Protein AF-A0A7I9XM70-F1 (afdb_monomer_lite)

pLDDT: mean 70.41, std 14.57, range [37.59, 88.69]

Foldseek 3Di:
DDPDPCVVCPPPDDDFPLDPDWDQDPNWIWRDDPQAATFTADPPPRHTPGGDCPVVPPPDPRDDDDDPPDDD

Secondary structure (DSSP, 8-state):
--TTHHHHHTT-PPPP---SEEEEETTEEEEEETTEEEEEE-TTT--EEEE--GGGT--STTS---------

Radius of gyration: 15.29 Å; chains: 1; bounding box: 39×26×37 Å

Organism: NCBI:txid386913

InterPro domains:
  IPR004294 Carotenoid oxygenase [PF03055] (15-58)

Sequence (72 aa):
MRPGGIWTNALRFPANVANTGVVVHAGKLLALWEGGPPTEIDPDTLDTIGIHRFGGKLKWLGASRPTRSGIP

Structure (mmCIF, N/CA/C/O backbone):
data_AF-A0A7I9XM70-F1
#
_entry.id   AF-A0A7I9XM70-F1
#
loop_
_atom_site.group_PDB
_atom_site.id
_atom_site.type_symbol
_atom_site.label_atom_id
_atom_site.label_alt_id
_atom_site.label_comp_id
_atom_site.label_asym_id
_atom_site.label_entity_id
_atom_site.label_seq_id
_atom_site.pdbx_PDB_ins_code
_atom_site.Cartn_x
_atom_site.Cartn_y
_atom_site.Cartn_z
_atom_site.occupancy
_atom_site.B_iso_or_equiv
_atom_site.auth_seq_id
_atom_site.auth_comp_id
_atom_site.auth_asym_id
_atom_site.auth_atom_id
_atom_site.pdbx_PDB_model_num
ATOM 1 N N . MET A 1 1 ? 22.582 -9.354 -10.205 1.00 52.72 1 MET A N 1
ATOM 2 C CA . MET A 1 1 ? 22.089 -8.657 -11.419 1.00 52.72 1 MET A CA 1
ATOM 3 C C . MET A 1 1 ? 20.887 -9.415 -11.958 1.00 52.72 1 MET A C 1
ATOM 5 O O . MET A 1 1 ? 20.892 -10.636 -11.881 1.00 52.72 1 MET A O 1
ATOM 9 N N . ARG A 1 2 ? 19.842 -8.720 -12.428 1.00 60.41 2 ARG A N 1
ATOM 10 C CA . ARG A 1 2 ? 18.641 -9.377 -12.974 1.00 60.41 2 ARG A CA 1
ATOM 11 C C . ARG A 1 2 ? 18.935 -9.961 -14.369 1.00 60.41 2 ARG A C 1
ATOM 13 O O . ARG A 1 2 ? 19.717 -9.349 -15.100 1.00 60.41 2 ARG A O 1
ATOM 20 N N . PRO A 1 3 ? 18.327 -11.098 -14.753 1.00 71.69 3 PRO A N 1
ATOM 21 C CA . PRO A 1 3 ? 18.487 -11.662 -16.094 1.00 71.69 3 PRO A CA 1
ATOM 22 C C . PRO A 1 3 ? 18.040 -10.670 -17.187 1.00 71.69 3 PRO A C 1
ATOM 24 O O . PRO A 1 3 ? 17.102 -9.901 -16.976 1.00 71.69 3 PRO A O 1
ATOM 27 N N . GLY A 1 4 ? 18.708 -10.672 -18.347 1.00 78.19 4 GLY A N 1
ATOM 28 C CA . GLY A 1 4 ? 18.297 -9.907 -19.541 1.00 78.19 4 GLY A CA 1
ATOM 29 C C . GLY A 1 4 ? 19.170 -8.702 -19.935 1.00 78.19 4 GLY A C 1
ATOM 30 O O . GLY A 1 4 ? 18.978 -8.149 -21.015 1.00 78.19 4 GLY A O 1
ATOM 31 N N . GLY A 1 5 ? 20.149 -8.294 -19.121 1.00 85.19 5 GLY A N 1
ATOM 32 C CA . GLY A 1 5 ? 21.081 -7.210 -19.479 1.00 85.19 5 GLY A CA 1
ATOM 33 C C . GLY A 1 5 ? 20.449 -5.807 -19.527 1.00 85.19 5 GLY A C 1
ATOM 34 O O . GLY A 1 5 ? 19.285 -5.622 -19.162 1.00 85.19 5 GLY A O 1
ATOM 35 N N . ILE A 1 6 ? 21.236 -4.806 -19.944 1.00 77.56 6 ILE A N 1
ATOM 36 C CA . ILE A 1 6 ? 20.846 -3.380 -19.936 1.00 77.56 6 ILE A CA 1
ATOM 37 C C . ILE A 1 6 ? 19.640 -3.123 -20.848 1.00 77.56 6 ILE A C 1
ATOM 39 O O . ILE A 1 6 ? 18.691 -2.479 -20.419 1.00 77.56 6 ILE A O 1
ATOM 43 N N . TRP A 1 7 ? 19.629 -3.682 -22.061 1.00 77.44 7 TRP A N 1
ATOM 44 C CA . TRP A 1 7 ? 18.562 -3.456 -23.045 1.00 77.44 7 TRP A CA 1
ATOM 45 C C . TRP A 1 7 ? 17.191 -3.976 -22.599 1.00 77.44 7 TRP A C 1
ATOM 47 O O . TRP A 1 7 ? 16.186 -3.316 -22.835 1.00 77.44 7 TRP A O 1
ATOM 57 N N . THR A 1 8 ? 17.141 -5.111 -21.896 1.00 79.88 8 THR A N 1
ATOM 58 C CA . THR A 1 8 ? 15.872 -5.693 -21.411 1.00 79.88 8 THR A CA 1
ATOM 59 C C . THR A 1 8 ? 15.344 -4.990 -20.159 1.00 79.88 8 THR A C 1
ATOM 61 O O . THR A 1 8 ? 14.152 -5.044 -19.865 1.00 79.88 8 THR A O 1
ATOM 64 N N . ASN A 1 9 ? 16.223 -4.348 -19.386 1.00 74.31 9 ASN A N 1
ATOM 65 C CA . ASN A 1 9 ? 15.862 -3.713 -18.118 1.00 74.31 9 ASN A CA 1
ATOM 66 C C . ASN A 1 9 ? 15.823 -2.174 -18.192 1.00 74.31 9 ASN A C 1
ATOM 68 O O . ASN A 1 9 ? 15.412 -1.539 -17.219 1.00 74.31 9 ASN A O 1
ATOM 72 N N . ALA A 1 10 ? 16.224 -1.569 -19.315 1.00 78.62 10 ALA A N 1
ATOM 73 C CA . ALA A 1 10 ? 16.135 -0.129 -19.533 1.00 78.62 10 ALA A CA 1
ATOM 74 C C . ALA A 1 10 ? 14.676 0.345 -19.392 1.00 78.62 10 ALA A C 1
ATOM 76 O O . ALA A 1 10 ? 13.758 -0.289 -19.905 1.00 78.62 10 ALA A O 1
ATOM 77 N N . LEU A 1 11 ? 14.464 1.451 -18.668 1.00 77.81 11 LEU A N 1
ATOM 78 C CA . LEU A 1 11 ? 13.146 2.052 -18.387 1.00 77.81 11 LEU A CA 1
ATOM 79 C C . LEU A 1 11 ? 12.164 1.177 -17.579 1.00 77.81 11 LEU A C 1
ATOM 81 O O . LEU A 1 11 ? 10.988 1.522 -17.450 1.00 77.81 11 LEU A O 1
ATOM 85 N N . ARG A 1 12 ? 12.621 0.070 -16.980 1.00 71.62 12 ARG A N 1
ATOM 86 C CA . ARG A 1 12 ? 11.772 -0.763 -16.123 1.00 71.62 12 ARG A CA 1
ATOM 87 C C . ARG A 1 12 ? 11.756 -0.227 -14.690 1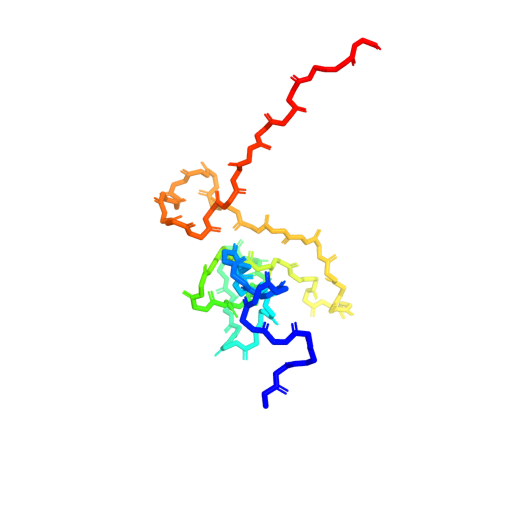.00 71.62 12 ARG A C 1
ATOM 89 O O . ARG A 1 12 ? 12.706 -0.426 -13.933 1.00 71.62 12 ARG A O 1
ATOM 96 N N . PHE A 1 13 ? 10.660 0.431 -14.315 1.00 69.00 13 PHE A N 1
ATOM 97 C CA . PHE A 1 13 ? 10.461 0.929 -12.952 1.00 69.00 13 PHE A CA 1
ATOM 98 C C . PHE A 1 13 ? 10.422 -0.218 -11.923 1.00 69.00 13 PHE A C 1
ATOM 100 O O . PHE A 1 13 ? 9.938 -1.314 -12.233 1.00 69.00 13 PHE A O 1
ATOM 107 N N . PRO A 1 14 ? 10.941 -0.001 -10.699 1.00 67.81 14 PRO A N 1
ATOM 108 C CA . PRO A 1 14 ? 10.874 -0.993 -9.635 1.00 67.81 14 PRO A CA 1
ATOM 109 C C . PRO A 1 14 ? 9.417 -1.275 -9.242 1.00 67.81 14 PRO A C 1
ATOM 111 O O . PRO A 1 14 ? 8.582 -0.375 -9.208 1.00 67.81 14 PRO A O 1
ATOM 114 N N . ALA A 1 15 ? 9.118 -2.545 -8.965 1.00 67.25 15 ALA A N 1
ATOM 115 C CA . ALA A 1 15 ? 7.795 -2.970 -8.526 1.00 67.25 15 ALA A CA 1
ATOM 116 C C . ALA A 1 15 ? 7.556 -2.584 -7.061 1.00 67.25 15 ALA A C 1
ATOM 118 O O . ALA A 1 15 ? 8.475 -2.666 -6.243 1.00 67.25 15 ALA A O 1
ATOM 119 N N . ASN A 1 16 ? 6.312 -2.222 -6.745 1.00 69.00 16 ASN A N 1
ATOM 120 C CA . ASN A 1 16 ? 5.875 -2.031 -5.371 1.00 69.00 16 ASN A CA 1
ATOM 121 C C . ASN A 1 16 ? 5.798 -3.383 -4.664 1.00 69.00 16 ASN A C 1
ATOM 123 O O . ASN A 1 16 ? 5.025 -4.242 -5.076 1.00 69.00 16 ASN A O 1
ATOM 127 N N . VAL A 1 17 ? 6.619 -3.569 -3.633 1.00 75.56 17 VAL A N 1
ATOM 128 C CA . VAL A 1 17 ? 6.694 -4.817 -2.855 1.00 75.56 17 VAL A CA 1
ATOM 129 C C . VAL A 1 17 ? 6.128 -4.680 -1.439 1.00 75.56 17 VAL A C 1
ATOM 131 O O . VAL A 1 17 ? 6.12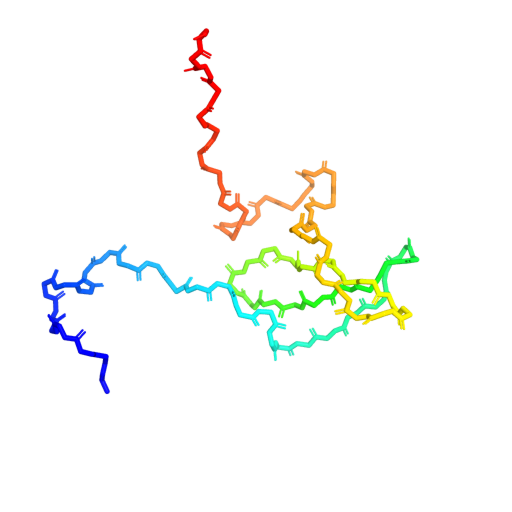5 -5.664 -0.711 1.00 75.56 17 VAL A O 1
ATOM 134 N N . ALA A 1 18 ? 5.652 -3.489 -1.055 1.00 70.31 18 ALA A N 1
ATOM 135 C CA . ALA A 1 18 ? 4.958 -3.229 0.212 1.00 70.31 18 ALA A CA 1
ATOM 136 C C . ALA A 1 18 ? 5.647 -3.801 1.477 1.00 70.31 18 ALA A C 1
ATOM 138 O O . ALA A 1 18 ? 4.979 -4.272 2.391 1.00 70.31 18 ALA A O 1
ATOM 139 N N . ASN A 1 19 ? 6.984 -3.797 1.531 1.00 74.81 19 ASN A N 1
ATOM 140 C CA . ASN A 1 19 ? 7.763 -4.518 2.544 1.00 74.81 19 ASN A CA 1
ATOM 141 C C . ASN A 1 19 ? 8.582 -3.625 3.491 1.00 74.81 19 ASN A C 1
ATOM 143 O O . ASN A 1 19 ? 9.383 -4.149 4.262 1.00 74.81 19 ASN A O 1
ATOM 147 N N . THR A 1 20 ? 8.442 -2.298 3.424 1.00 67.38 20 THR A N 1
ATOM 148 C CA . THR A 1 20 ? 9.287 -1.386 4.221 1.00 67.38 20 THR A CA 1
ATOM 149 C C . THR A 1 20 ? 8.704 -1.089 5.599 1.00 67.38 20 THR A C 1
ATOM 151 O O . THR A 1 20 ? 9.430 -0.671 6.496 1.00 67.38 20 THR A O 1
ATOM 154 N N . GLY A 1 21 ? 7.412 -1.342 5.803 1.00 75.00 21 GLY A N 1
ATOM 155 C CA . GLY A 1 21 ? 6.765 -1.224 7.106 1.00 75.00 21 GLY A CA 1
ATOM 156 C C . GLY A 1 21 ? 5.250 -1.352 7.012 1.00 75.00 21 GLY A C 1
ATOM 157 O O . GLY A 1 21 ? 4.693 -1.416 5.918 1.00 75.00 21 GLY A O 1
ATOM 158 N N . VAL A 1 22 ? 4.582 -1.361 8.164 1.00 80.50 22 VAL A N 1
ATOM 159 C CA . VAL A 1 22 ? 3.117 -1.358 8.274 1.00 80.50 22 VAL A CA 1
ATOM 160 C C . VAL A 1 22 ? 2.659 -0.235 9.198 1.00 80.50 22 VAL A C 1
ATOM 162 O O . VAL A 1 22 ? 3.332 0.079 10.179 1.00 80.50 22 VAL A O 1
ATOM 165 N N . VAL A 1 23 ? 1.520 0.383 8.889 1.00 85.56 23 VAL A N 1
ATOM 166 C CA . VAL A 1 23 ? 0.900 1.416 9.729 1.00 85.56 23 VAL A CA 1
ATOM 167 C C . VAL A 1 23 ? -0.608 1.209 9.796 1.00 85.56 23 VAL A C 1
ATOM 169 O O . VAL A 1 23 ? -1.238 0.873 8.794 1.00 85.56 23 VAL A O 1
ATOM 172 N N . VAL A 1 24 ? -1.197 1.439 10.971 1.00 85.25 24 VAL A N 1
ATOM 173 C CA . VAL A 1 24 ? -2.652 1.517 11.132 1.00 85.25 24 VAL A CA 1
ATOM 174 C C . VAL A 1 24 ? -3.061 2.985 11.124 1.00 85.25 24 VAL A C 1
ATOM 176 O O . VAL A 1 24 ? -2.613 3.765 11.964 1.00 85.25 24 VAL A O 1
ATOM 179 N N . HIS A 1 25 ? -3.903 3.379 10.172 1.00 82.94 25 HIS A N 1
ATOM 180 C CA . HIS A 1 25 ? -4.390 4.753 10.056 1.00 82.94 25 HIS A CA 1
ATOM 181 C C . HIS A 1 25 ? -5.869 4.773 9.677 1.00 82.94 25 HIS A C 1
ATOM 183 O O . HIS A 1 25 ? -6.278 4.087 8.745 1.00 82.94 25 HIS A O 1
ATOM 189 N N . ALA A 1 26 ? -6.672 5.572 10.390 1.00 82.44 26 ALA A N 1
ATOM 190 C CA . ALA A 1 26 ? 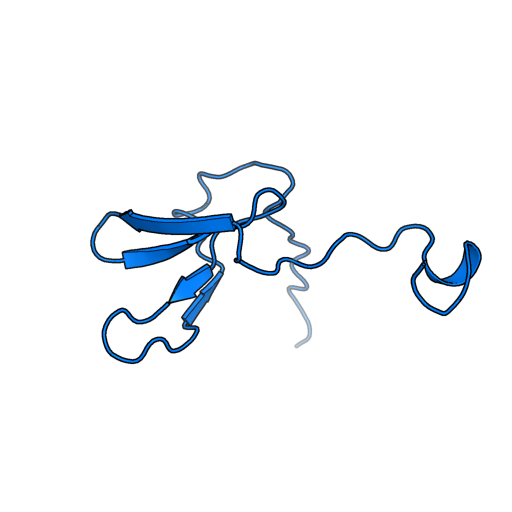-8.116 5.702 10.161 1.00 82.44 26 ALA A CA 1
ATOM 191 C C . ALA A 1 26 ? -8.860 4.345 10.078 1.00 82.44 26 ALA A C 1
ATOM 193 O O . ALA A 1 26 ? -9.758 4.174 9.258 1.00 82.44 26 ALA A O 1
ATOM 194 N N . GLY A 1 27 ? -8.454 3.374 10.908 1.00 82.81 27 GLY A N 1
ATOM 195 C CA . GLY A 1 27 ? -9.044 2.030 10.952 1.00 82.81 27 GLY A CA 1
ATOM 196 C C . GLY A 1 27 ? -8.577 1.064 9.856 1.00 82.81 27 GLY A C 1
ATOM 197 O O . GLY A 1 27 ? -9.145 -0.012 9.737 1.00 82.81 27 GLY A O 1
ATOM 198 N N . LYS A 1 28 ? -7.561 1.423 9.060 1.00 82.31 28 LYS A N 1
ATOM 199 C CA . LYS A 1 28 ? -7.028 0.591 7.969 1.00 82.31 28 LYS A CA 1
ATOM 200 C C . LYS A 1 28 ? -5.594 0.168 8.254 1.00 82.31 28 LYS A C 1
ATOM 202 O O . LYS A 1 28 ? -4.788 1.014 8.651 1.00 82.31 28 LYS A O 1
ATOM 207 N N . LEU A 1 29 ? -5.270 -1.100 8.001 1.00 85.81 29 LEU A N 1
ATOM 208 C CA . LEU A 1 29 ? -3.899 -1.605 8.007 1.00 85.81 29 LEU A CA 1
ATOM 209 C C . LEU A 1 29 ? -3.275 -1.397 6.622 1.00 85.81 29 LEU A C 1
ATOM 211 O O . LEU A 1 29 ? -3.799 -1.853 5.606 1.00 85.81 29 LEU A O 1
ATOM 215 N N . LEU A 1 30 ? -2.162 -0.670 6.579 1.00 84.94 30 LEU A N 1
ATOM 216 C CA . LEU A 1 30 ? -1.495 -0.261 5.349 1.00 84.94 30 LEU A CA 1
ATOM 217 C C . LEU A 1 30 ? -0.054 -0.767 5.336 1.00 84.94 30 LEU A C 1
ATOM 219 O O . LEU A 1 30 ? 0.738 -0.413 6.208 1.00 84.94 30 LEU A O 1
ATOM 223 N N . ALA A 1 31 ? 0.298 -1.537 4.312 1.00 84.12 31 ALA A N 1
ATOM 224 C CA . ALA A 1 31 ? 1.663 -1.942 4.016 1.00 84.12 31 ALA A CA 1
ATOM 225 C C . ALA A 1 31 ? 2.354 -0.903 3.123 1.00 84.12 31 ALA A C 1
ATOM 227 O O . ALA A 1 31 ? 1.841 -0.504 2.072 1.00 84.12 31 ALA A O 1
ATOM 228 N N . LEU A 1 32 ? 3.516 -0.436 3.570 1.00 78.75 32 LEU A N 1
ATOM 229 C CA . LEU A 1 32 ? 4.268 0.670 2.989 1.00 78.75 32 LEU A CA 1
ATOM 230 C C . LEU A 1 32 ? 5.313 0.172 1.990 1.00 78.75 32 LEU A C 1
ATOM 232 O O . LEU A 1 32 ? 5.926 -0.881 2.162 1.00 78.75 32 LEU A O 1
ATOM 236 N N . TRP A 1 33 ? 5.564 0.990 0.973 1.00 73.00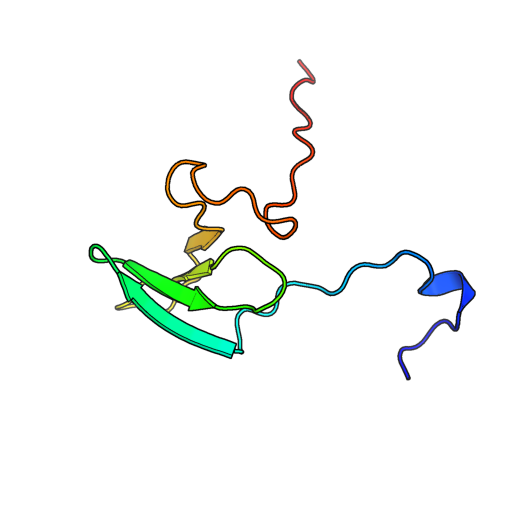 33 TRP A N 1
ATOM 237 C CA . TRP A 1 33 ? 6.714 0.862 0.089 1.00 73.00 33 TRP A CA 1
ATOM 238 C C . TRP A 1 33 ? 7.246 2.248 -0.234 1.00 73.00 33 TRP A C 1
ATOM 240 O O . TRP A 1 33 ? 6.490 3.109 -0.676 1.00 73.00 33 TRP A O 1
ATOM 250 N N . GLU A 1 34 ? 8.546 2.467 -0.053 1.00 67.81 34 GLU A N 1
ATOM 251 C CA . GLU A 1 34 ? 9.143 3.801 -0.212 1.00 67.81 34 GLU A CA 1
ATOM 252 C C . GLU A 1 34 ? 8.978 4.401 -1.616 1.00 67.81 34 GLU A C 1
ATOM 254 O O . GLU A 1 34 ? 9.007 5.616 -1.784 1.00 67.81 34 GLU A O 1
ATOM 259 N N . GLY A 1 35 ? 8.775 3.563 -2.635 1.00 61.94 35 GLY A N 1
ATOM 260 C CA . GLY A 1 35 ? 8.622 3.999 -4.022 1.00 61.94 35 GLY A CA 1
ATOM 261 C C . GLY A 1 35 ? 7.185 4.295 -4.464 1.00 61.94 35 GLY A C 1
ATOM 262 O O . GLY A 1 35 ? 6.987 4.647 -5.629 1.00 61.94 35 GLY A O 1
ATOM 263 N N . GLY A 1 36 ? 6.165 4.134 -3.609 1.00 70.25 36 GLY A N 1
ATOM 264 C CA . GLY A 1 36 ? 4.777 4.081 -4.079 1.00 70.25 36 GLY A CA 1
ATOM 265 C C . GLY A 1 36 ? 3.687 4.220 -3.020 1.00 70.25 36 GLY A C 1
ATOM 266 O O . GLY A 1 36 ? 3.968 4.400 -1.840 1.00 70.25 36 GLY A O 1
ATOM 267 N N . PRO A 1 37 ? 2.409 4.183 -3.437 1.00 74.00 37 PRO A N 1
ATOM 268 C CA . PRO A 1 37 ? 1.282 4.233 -2.527 1.00 74.00 37 PRO A CA 1
ATOM 269 C C . PRO A 1 37 ? 1.252 2.974 -1.652 1.00 74.00 37 PRO A C 1
ATOM 271 O O . PRO A 1 37 ? 1.647 1.896 -2.113 1.00 74.00 37 PRO A O 1
ATOM 274 N N . PRO A 1 38 ? 0.750 3.095 -0.415 1.00 80.50 38 PRO A N 1
ATOM 275 C CA . PRO A 1 38 ? 0.542 1.942 0.438 1.00 80.50 38 PRO A CA 1
ATOM 276 C C . PRO A 1 38 ? -0.479 0.970 -0.152 1.00 80.50 38 PRO A C 1
ATOM 278 O O . PRO A 1 38 ? -1.397 1.362 -0.879 1.00 80.50 38 PRO A O 1
ATOM 281 N N . THR A 1 39 ? -0.334 -0.295 0.219 1.00 84.25 39 THR A N 1
ATOM 282 C CA . THR A 1 39 ? -1.307 -1.352 -0.061 1.00 84.25 39 THR A CA 1
ATOM 283 C C . THR A 1 39 ? -2.123 -1.601 1.200 1.00 84.25 39 THR A C 1
ATOM 285 O O . THR A 1 39 ? -1.560 -1.810 2.267 1.00 84.25 39 THR A O 1
ATOM 288 N N . GLU A 1 40 ? -3.442 -1.529 1.096 1.00 87.31 40 GLU A N 1
ATOM 289 C CA . GLU A 1 40 ? -4.366 -1.877 2.169 1.00 87.31 40 GLU A CA 1
ATOM 290 C C . GLU A 1 40 ? -4.464 -3.397 2.298 1.00 87.31 40 GLU A C 1
ATOM 292 O O . GLU A 1 40 ? -4.553 -4.114 1.294 1.00 87.31 40 GLU A O 1
ATOM 297 N N . ILE A 1 41 ? -4.424 -3.861 3.541 1.00 88.06 41 ILE A N 1
ATOM 298 C CA . ILE A 1 41 ? -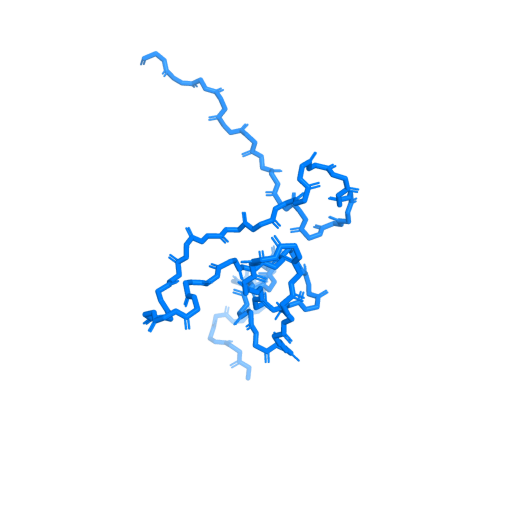4.480 -5.268 3.919 1.00 88.06 41 ILE A CA 1
ATOM 299 C C . ILE A 1 41 ? -5.597 -5.427 4.953 1.00 88.06 41 ILE A C 1
ATOM 301 O O . ILE A 1 41 ? -5.780 -4.552 5.804 1.00 88.06 41 ILE A O 1
ATOM 305 N N . ASP A 1 42 ? -6.344 -6.522 4.864 1.00 84.06 42 ASP A N 1
ATOM 306 C CA . ASP A 1 42 ? -7.317 -6.893 5.887 1.00 84.06 42 ASP A CA 1
ATOM 307 C C . ASP A 1 42 ? -6.584 -7.219 7.205 1.00 84.06 42 ASP A C 1
ATOM 309 O O . ASP A 1 42 ? -5.667 -8.042 7.205 1.00 84.06 42 ASP A O 1
ATOM 313 N N . PRO A 1 43 ? -6.910 -6.564 8.331 1.00 84.38 43 PRO A N 1
ATOM 314 C CA . PRO A 1 43 ? -6.185 -6.770 9.581 1.00 84.38 43 PRO A CA 1
ATOM 315 C C . PRO A 1 43 ? -6.431 -8.142 10.225 1.00 84.38 43 PRO A C 1
ATOM 317 O O . PRO A 1 43 ? -5.588 -8.580 11.007 1.00 84.38 43 PRO A O 1
ATOM 320 N N . ASP A 1 44 ? -7.544 -8.805 9.908 1.00 87.31 44 ASP A N 1
ATOM 321 C CA . ASP A 1 44 ? -7.948 -10.076 10.509 1.00 87.31 44 ASP A CA 1
ATOM 322 C C . ASP A 1 44 ? -7.494 -11.269 9.655 1.00 87.31 44 ASP A C 1
ATOM 324 O O . ASP A 1 44 ? -7.042 -12.281 10.196 1.00 87.31 44 ASP A O 1
ATOM 328 N N . THR A 1 45 ? -7.571 -11.159 8.323 1.00 88.69 45 THR A N 1
ATOM 329 C CA . THR A 1 45 ? -7.198 -12.247 7.397 1.00 88.69 45 THR A CA 1
ATOM 330 C C . THR A 1 45 ? -5.824 -12.076 6.752 1.00 88.69 45 THR A C 1
ATOM 332 O O . THR A 1 45 ? -5.262 -13.050 6.252 1.00 88.69 45 THR A O 1
ATOM 335 N N . LEU A 1 46 ? -5.257 -10.864 6.783 1.00 85.75 46 LEU A N 1
ATOM 336 C CA . LEU A 1 46 ? -4.052 -10.460 6.045 1.00 85.75 46 LEU A CA 1
ATOM 337 C C . LEU A 1 46 ? -4.189 -10.525 4.515 1.00 85.75 46 LEU A C 1
ATOM 339 O O . LEU A 1 46 ? -3.186 -10.464 3.794 1.00 85.75 46 LEU A O 1
ATOM 343 N N . ASP A 1 47 ? -5.417 -10.588 4.001 1.00 85.31 47 ASP A N 1
ATOM 344 C CA . ASP A 1 47 ? -5.659 -10.551 2.565 1.00 85.31 47 ASP A CA 1
ATOM 345 C C . ASP A 1 47 ? -5.337 -9.175 1.978 1.00 85.31 47 ASP A C 1
ATOM 347 O O . ASP A 1 47 ? -5.599 -8.119 2.561 1.00 85.31 47 ASP A O 1
ATOM 351 N N . THR A 1 48 ? -4.772 -9.176 0.771 1.00 85.25 48 THR A N 1
ATOM 352 C CA . THR A 1 48 ? -4.479 -7.936 0.049 1.00 85.25 48 THR A CA 1
ATOM 353 C C . THR A 1 48 ? -5.766 -7.343 -0.515 1.00 85.25 48 THR A C 1
ATOM 355 O O . THR A 1 48 ? -6.354 -7.901 -1.440 1.00 85.25 48 THR A O 1
ATOM 358 N N . ILE A 1 49 ? -6.166 -6.173 -0.012 1.00 86.50 49 ILE A N 1
ATOM 359 C CA . ILE A 1 49 ? -7.355 -5.453 -0.486 1.00 86.50 49 ILE A CA 1
ATOM 360 C C . ILE A 1 49 ? -7.015 -4.638 -1.743 1.00 86.50 49 ILE A C 1
ATOM 362 O O . ILE A 1 49 ? -7.763 -4.646 -2.720 1.00 86.50 49 ILE A O 1
ATOM 366 N N . GLY A 1 50 ? -5.870 -3.942 -1.751 1.00 82.75 50 GLY A N 1
ATOM 367 C CA . GLY A 1 50 ? -5.387 -3.207 -2.926 1.00 82.75 50 GLY A CA 1
ATOM 368 C C . GLY A 1 50 ? -4.724 -1.868 -2.610 1.00 82.75 50 GLY A C 1
ATOM 369 O O . GLY A 1 50 ? -4.432 -1.545 -1.467 1.00 82.75 50 GLY A O 1
ATOM 370 N N . ILE A 1 51 ? -4.450 -1.061 -3.637 1.00 81.88 51 ILE A N 1
ATOM 371 C CA . ILE A 1 51 ? -3.698 0.194 -3.483 1.00 81.88 51 ILE A CA 1
ATOM 372 C C . ILE A 1 51 ? -4.554 1.276 -2.809 1.00 81.88 51 ILE A C 1
ATOM 374 O O . ILE A 1 51 ? -5.568 1.711 -3.362 1.00 81.88 51 ILE A O 1
ATOM 378 N N . HIS A 1 52 ? -4.082 1.808 -1.681 1.00 76.25 52 HIS A N 1
ATOM 379 C CA . HIS A 1 52 ? -4.729 2.902 -0.965 1.00 76.25 52 HIS A CA 1
ATOM 380 C C . HIS A 1 52 ? -4.183 4.270 -1.409 1.00 76.25 52 HIS A C 1
ATOM 382 O O . HIS A 1 52 ? -2.982 4.535 -1.350 1.00 76.25 52 HIS A O 1
ATOM 388 N N . ARG A 1 53 ? -5.067 5.178 -1.851 1.00 68.00 53 ARG A N 1
ATOM 389 C CA . ARG A 1 53 ? -4.683 6.494 -2.413 1.00 68.00 53 ARG A CA 1
ATOM 390 C C . ARG A 1 53 ? -5.080 7.707 -1.567 1.00 68.00 53 ARG A C 1
ATOM 392 O O . ARG A 1 53 ? -4.994 8.827 -2.070 1.00 68.00 53 ARG A O 1
ATOM 399 N N . PHE A 1 54 ? -5.527 7.513 -0.321 1.00 66.31 54 PHE A N 1
ATOM 400 C CA . PHE A 1 54 ? -5.936 8.590 0.601 1.00 66.31 54 PHE A CA 1
ATOM 401 C C . PHE A 1 54 ? -6.821 9.664 -0.068 1.00 66.31 54 PHE A C 1
ATOM 403 O O . PHE A 1 54 ? -6.555 10.865 0.016 1.00 66.31 54 PHE A O 1
ATOM 410 N N . GLY A 1 55 ? -7.828 9.236 -0.836 1.00 61.94 55 GLY A N 1
ATOM 411 C CA . GLY A 1 55 ? -8.741 10.151 -1.535 1.00 61.94 55 GLY A CA 1
ATOM 412 C C . GLY A 1 55 ? -8.082 11.051 -2.594 1.00 61.94 55 GLY A C 1
ATOM 413 O O . GLY A 1 55 ? -8.594 12.129 -2.876 1.00 61.94 55 GLY A O 1
ATOM 414 N N . GLY A 1 56 ? -6.934 10.658 -3.156 1.00 58.66 56 GLY A N 1
ATOM 415 C CA . GLY A 1 56 ? -6.229 11.427 -4.189 1.00 58.66 56 GLY A CA 1
ATOM 416 C C . GLY A 1 56 ? -5.370 12.579 -3.657 1.00 58.66 56 GLY A C 1
ATOM 417 O O . GLY A 1 56 ? -4.809 13.335 -4.449 1.00 58.66 56 GLY A O 1
ATOM 418 N N . LYS A 1 57 ? -5.226 12.714 -2.330 1.00 56.72 57 LYS A N 1
ATOM 419 C CA . LYS A 1 57 ? -4.384 13.754 -1.710 1.00 56.72 57 LYS A CA 1
ATOM 420 C C . LYS A 1 57 ? -2.884 13.453 -1.803 1.00 56.72 57 LYS A C 1
ATOM 422 O O . LYS A 1 57 ? -2.075 14.372 -1.707 1.00 56.72 57 LYS A O 1
ATOM 427 N N . LEU A 1 58 ? -2.506 12.195 -2.041 1.00 56.47 58 LEU A N 1
ATOM 428 C CA . LEU A 1 58 ? -1.112 11.797 -2.229 1.00 56.47 58 LEU A CA 1
ATOM 429 C C . LEU A 1 58 ? -0.703 11.987 -3.704 1.00 56.47 58 LEU A C 1
ATOM 431 O O . LEU A 1 58 ? -0.952 11.129 -4.549 1.00 56.47 58 LEU A O 1
ATOM 435 N N . LYS A 1 59 ? -0.090 13.138 -4.016 1.00 51.62 59 LYS A N 1
ATOM 436 C CA . LYS A 1 59 ? 0.386 13.529 -5.363 1.00 51.62 59 LYS A CA 1
ATOM 437 C C . LYS A 1 59 ? 1.842 13.126 -5.655 1.00 51.62 59 LYS A C 1
ATOM 439 O O . LYS A 1 59 ? 2.486 13.730 -6.507 1.00 51.62 59 LYS A O 1
ATOM 444 N N . TRP A 1 60 ? 2.403 12.166 -4.924 1.00 48.81 60 TRP A N 1
ATOM 445 C CA . TRP A 1 60 ? 3.796 11.769 -5.134 1.00 48.81 60 TRP A CA 1
ATOM 446 C C . TRP A 1 60 ? 3.920 10.792 -6.313 1.00 48.81 60 TRP A C 1
ATOM 448 O O . TRP A 1 60 ? 2.988 10.033 -6.581 1.00 48.81 60 TRP A O 1
ATOM 458 N N . LEU A 1 61 ? 5.067 10.804 -7.006 1.00 50.69 61 LEU A N 1
ATOM 459 C CA . LEU A 1 61 ? 5.351 10.075 -8.262 1.00 50.69 61 LEU A CA 1
ATOM 460 C C . LEU A 1 61 ? 5.112 8.550 -8.202 1.00 50.69 61 LEU A C 1
ATOM 462 O O . LEU A 1 61 ? 5.105 7.876 -9.226 1.00 50.69 61 LEU A O 1
ATOM 466 N N . GLY A 1 62 ? 4.891 8.017 -7.005 1.00 47.25 62 GLY A N 1
ATOM 467 C CA . GLY A 1 62 ? 4.465 6.653 -6.747 1.00 47.25 62 GLY A CA 1
ATOM 468 C C . GLY A 1 62 ? 3.013 6.338 -7.124 1.00 47.25 62 GLY A C 1
ATOM 469 O O . GLY A 1 62 ? 2.673 5.179 -7.346 1.00 47.25 62 GLY A O 1
ATOM 470 N N . ALA A 1 63 ? 2.141 7.344 -7.225 1.00 51.84 63 ALA A N 1
ATOM 471 C CA . ALA A 1 63 ? 0.718 7.203 -7.529 1.00 51.84 63 ALA A CA 1
ATOM 472 C C . ALA A 1 63 ? 0.471 6.885 -9.019 1.00 51.84 63 ALA A C 1
ATOM 474 O O . ALA A 1 63 ? -0.329 7.553 -9.672 1.00 51.84 63 ALA A O 1
ATOM 475 N N . SER A 1 64 ? 1.116 5.853 -9.564 1.00 40.44 64 SER A N 1
ATOM 476 C CA . SER A 1 64 ? 1.057 5.477 -10.979 1.00 40.44 64 SER A CA 1
ATOM 477 C C . SER A 1 64 ? -0.387 5.393 -11.493 1.00 40.44 64 SER A C 1
ATOM 479 O O . SER A 1 64 ? -1.200 4.587 -11.044 1.00 40.44 64 SER A O 1
ATOM 481 N N . ARG A 1 65 ? -0.729 6.281 -12.426 1.00 44.47 65 ARG A N 1
ATOM 482 C CA . ARG A 1 65 ? -1.886 6.167 -13.317 1.00 44.47 65 ARG A CA 1
ATOM 483 C C . ARG A 1 65 ? -1.319 6.319 -14.730 1.00 44.47 65 ARG A C 1
ATOM 485 O O . ARG A 1 65 ? -0.562 7.254 -14.976 1.00 44.47 65 ARG A O 1
ATOM 492 N N . PRO A 1 66 ? -1.722 5.450 -15.657 1.00 41.44 66 PRO A N 1
ATOM 493 C CA . PRO A 1 66 ? -2.573 5.966 -16.709 1.00 41.44 66 PRO A CA 1
ATOM 494 C C . PRO A 1 66 ? -3.932 5.298 -16.584 1.00 41.44 66 PRO A C 1
ATOM 496 O O . PRO A 1 66 ? -4.068 4.078 -16.606 1.00 41.44 66 PRO A O 1
ATOM 499 N N . THR A 1 67 ? -4.964 6.117 -16.435 1.00 50.84 67 THR A N 1
ATOM 500 C CA . THR A 1 67 ? -6.311 5.680 -16.760 1.00 50.84 67 THR A CA 1
ATOM 501 C C . THR A 1 67 ? -6.328 5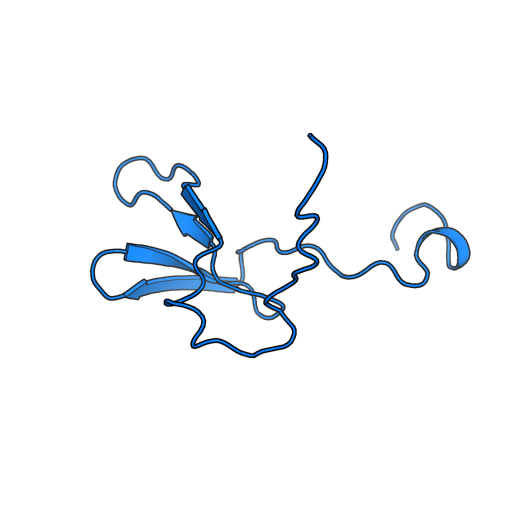.294 -18.220 1.00 50.84 67 THR A C 1
ATOM 503 O O . THR A 1 67 ? -6.186 6.166 -19.072 1.00 50.84 67 THR A O 1
ATOM 506 N N . ARG A 1 68 ? -6.571 4.020 -18.517 1.00 37.72 68 ARG A N 1
ATOM 507 C CA . ARG A 1 68 ? -7.207 3.662 -19.779 1.00 37.72 68 ARG A CA 1
ATOM 508 C C . ARG A 1 68 ? -8.709 3.622 -19.522 1.00 37.72 68 ARG A C 1
ATOM 510 O O . ARG A 1 68 ? -9.282 2.575 -19.256 1.00 37.72 68 ARG A O 1
ATOM 517 N N . SER A 1 69 ? -9.315 4.806 -19.483 1.00 52.72 69 SER A N 1
ATOM 518 C CA . SER A 1 69 ? -10.758 4.937 -19.658 1.00 52.72 69 SER A CA 1
ATOM 519 C C . SER A 1 69 ? -11.061 4.776 -21.143 1.00 52.72 69 SER A C 1
ATOM 521 O O . SER A 1 69 ? -10.520 5.529 -21.951 1.00 52.72 69 SER A O 1
ATOM 523 N N . GLY A 1 70 ? -11.936 3.832 -21.473 1.00 47.72 70 GLY A N 1
ATOM 524 C CA . GLY A 1 70 ? -12.616 3.777 -22.762 1.00 47.72 70 GLY A CA 1
ATOM 525 C C . GLY A 1 70 ? -12.190 2.614 -23.644 1.00 47.72 70 GLY A C 1
ATOM 526 O O . GLY A 1 70 ? -11.213 2.723 -24.378 1.00 47.72 70 GLY A O 1
ATOM 527 N N . ILE A 1 71 ? -12.986 1.548 -23.616 1.00 37.59 71 ILE A N 1
ATOM 528 C CA . ILE A 1 71 ? -13.449 0.873 -24.833 1.00 37.59 71 ILE A CA 1
ATOM 529 C C . ILE A 1 71 ? -14.945 0.572 -24.587 1.00 37.59 71 ILE A C 1
ATOM 531 O O . ILE A 1 71 ? -15.247 0.124 -23.477 1.00 37.59 71 ILE A O 1
ATOM 535 N N . PRO A 1 72 ? -15.867 0.912 -25.511 1.00 46.22 72 PRO A N 1
ATOM 536 C CA . PRO A 1 72 ? -17.257 0.452 -25.447 1.00 46.22 72 PRO A CA 1
ATOM 537 C C . PRO A 1 72 ? -17.368 -1.074 -25.553 1.00 46.22 72 PRO A C 1
ATOM 539 O O . PRO A 1 72 ? -16.471 -1.694 -26.169 1.00 46.22 72 PRO A O 1
#